Protein AF-A0A4R2A3V8-F1 (afdb_monomer_lite)

Sequence (74 aa):
MMWTAIWFVINMFFVASVITLLFMHRSVTEAALDPAGGERLAAAKTRRKWVSIISIVLFLAMCASFLINMRLNG

Secondary structure (DSSP, 8-state):
-HHHHHHHHHHHHHHHHHHHHHHHHHHHHHHHS-TT-HHHHHHHHHHHHHHHHHHHHHHHHHHHHHHHHHHHH-

Structure (mmCIF, N/CA/C/O backbone):
data_AF-A0A4R2A3V8-F1
#
_entry.id   AF-A0A4R2A3V8-F1
#
loop_
_atom_site.group_PDB
_atom_site.id
_atom_site.type_symbol
_atom_site.label_atom_id
_atom_site.label_alt_id
_atom_site.label_comp_id
_atom_site.label_asym_id
_atom_site.label_entity_id
_atom_site.label_seq_id
_atom_site.pdbx_PDB_ins_code
_atom_site.Cartn_x
_atom_site.Cartn_y
_atom_site.Cartn_z
_atom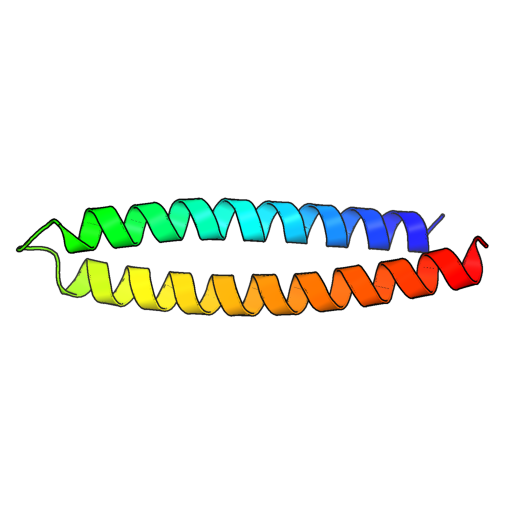_site.occupancy
_atom_site.B_iso_or_equiv
_atom_site.auth_seq_id
_atom_site.auth_comp_id
_atom_site.auth_asym_id
_atom_site.auth_atom_id
_atom_site.pdbx_PDB_model_num
ATOM 1 N N . MET A 1 1 ? 8.588 4.531 -24.229 1.00 71.81 1 MET A N 1
ATOM 2 C CA . MET A 1 1 ? 7.231 5.057 -23.932 1.00 71.81 1 MET A CA 1
ATOM 3 C C . MET A 1 1 ? 6.350 4.075 -23.156 1.00 71.81 1 MET A C 1
ATOM 5 O O . MET A 1 1 ? 5.887 4.452 -22.089 1.00 71.81 1 MET A O 1
ATOM 9 N N . MET A 1 2 ? 6.138 2.831 -23.618 1.00 81.38 2 MET A N 1
ATOM 10 C CA . MET A 1 2 ? 5.260 1.854 -22.933 1.00 81.38 2 MET A CA 1
ATOM 11 C C . MET A 1 2 ? 5.630 1.621 -21.456 1.00 81.38 2 MET A C 1
ATOM 13 O O . MET A 1 2 ? 4.777 1.749 -20.587 1.00 81.38 2 MET A O 1
ATOM 17 N N . TRP A 1 3 ? 6.905 1.368 -21.142 1.00 80.06 3 TRP A N 1
ATOM 18 C CA . TRP A 1 3 ? 7.332 1.181 -19.746 1.00 80.06 3 TRP A CA 1
ATOM 19 C C . TRP A 1 3 ? 7.211 2.441 -18.888 1.00 80.06 3 TRP A C 1
ATOM 21 O O . TRP A 1 3 ? 6.995 2.358 -17.686 1.00 80.06 3 TRP A O 1
ATOM 31 N N . THR A 1 4 ? 7.343 3.622 -19.485 1.00 81.19 4 THR A N 1
ATOM 32 C CA . THR A 1 4 ? 7.133 4.889 -18.774 1.00 81.19 4 THR A CA 1
ATOM 33 C C . THR A 1 4 ? 5.663 5.049 -18.398 1.00 81.19 4 THR A C 1
ATOM 35 O O . THR A 1 4 ? 5.363 5.429 -17.270 1.00 81.19 4 THR A O 1
ATOM 38 N N . ALA A 1 5 ? 4.746 4.670 -19.295 1.00 85.88 5 ALA A N 1
ATOM 39 C CA . ALA A 1 5 ? 3.315 4.657 -19.008 1.00 85.88 5 ALA A CA 1
ATOM 40 C C . ALA A 1 5 ? 2.953 3.634 -17.918 1.00 85.88 5 ALA A C 1
ATOM 42 O O . ALA A 1 5 ? 2.235 3.978 -16.984 1.00 85.88 5 ALA A O 1
ATOM 43 N N . ILE A 1 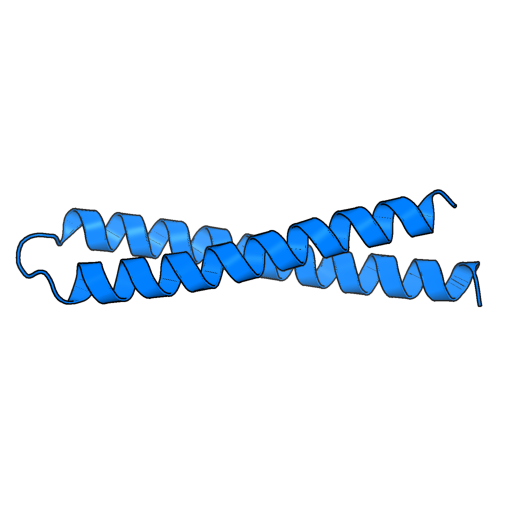6 ? 3.482 2.405 -17.982 1.00 86.00 6 ILE A N 1
ATOM 44 C CA . ILE A 1 6 ? 3.204 1.387 -16.955 1.00 86.00 6 ILE A CA 1
ATOM 45 C C . ILE A 1 6 ? 3.763 1.826 -15.592 1.00 86.00 6 ILE A C 1
ATOM 47 O O . ILE A 1 6 ? 3.062 1.714 -14.588 1.00 86.00 6 ILE A O 1
ATOM 51 N N . TRP A 1 7 ? 4.982 2.378 -15.544 1.00 84.25 7 TRP A N 1
ATOM 52 C CA . TRP A 1 7 ? 5.540 2.939 -14.310 1.00 84.25 7 TRP A CA 1
ATOM 53 C C . TRP A 1 7 ? 4.639 4.035 -13.730 1.00 84.25 7 TRP A C 1
ATOM 55 O O . TRP A 1 7 ? 4.306 3.986 -12.548 1.00 84.25 7 TRP A O 1
ATOM 65 N N . PHE A 1 8 ? 4.184 4.975 -14.564 1.00 86.44 8 PHE A N 1
ATOM 66 C CA . PHE A 1 8 ? 3.300 6.061 -14.139 1.00 86.44 8 PHE A CA 1
ATOM 67 C C . PHE A 1 8 ? 1.976 5.538 -13.565 1.00 86.44 8 PHE A C 1
ATOM 69 O O . PHE A 1 8 ? 1.550 5.969 -12.494 1.00 86.44 8 PHE A O 1
ATOM 76 N N . VAL A 1 9 ? 1.355 4.562 -14.235 1.00 91.50 9 VAL A N 1
ATOM 77 C CA . VAL A 1 9 ? 0.101 3.940 -13.784 1.00 91.50 9 VAL A CA 1
ATOM 78 C C . VAL A 1 9 ? 0.285 3.242 -12.436 1.00 91.50 9 VAL A C 1
ATOM 80 O O . VAL A 1 9 ? -0.501 3.474 -11.518 1.00 91.50 9 VAL A O 1
ATOM 83 N N . ILE A 1 10 ? 1.335 2.431 -12.280 1.00 88.69 10 ILE A N 1
ATOM 84 C CA . ILE A 1 10 ? 1.614 1.738 -11.014 1.00 88.69 10 ILE A CA 1
ATOM 85 C C . ILE A 1 10 ? 1.881 2.749 -9.892 1.00 88.69 10 ILE A C 1
ATOM 87 O O . ILE A 1 10 ? 1.382 2.575 -8.780 1.00 88.69 10 ILE A O 1
ATOM 91 N N . ASN A 1 11 ? 2.617 3.825 -10.179 1.00 88.56 11 ASN A N 1
ATOM 92 C CA . ASN A 1 11 ? 2.901 4.876 -9.206 1.00 88.56 11 ASN A CA 1
ATOM 93 C C . ASN A 1 11 ? 1.615 5.587 -8.752 1.00 88.56 11 ASN A C 1
ATOM 95 O O . ASN A 1 11 ? 1.378 5.735 -7.555 1.00 88.56 11 ASN A O 1
ATOM 99 N N . MET A 1 12 ? 0.732 5.929 -9.694 1.00 91.94 12 MET A N 1
ATOM 100 C CA . MET A 1 12 ? -0.569 6.534 -9.401 1.00 91.94 12 MET A CA 1
ATOM 101 C C . MET A 1 12 ? -1.429 5.632 -8.504 1.00 91.94 12 MET A C 1
ATOM 103 O O . MET A 1 12 ? -1.979 6.100 -7.505 1.00 91.94 12 MET A O 1
ATOM 107 N N . PHE A 1 13 ? -1.512 4.333 -8.813 1.00 89.50 13 PHE A N 1
ATOM 108 C CA . PHE A 1 13 ? -2.254 3.376 -7.987 1.00 89.50 13 PHE A CA 1
ATOM 109 C C . PHE A 1 13 ? -1.635 3.193 -6.601 1.00 89.50 13 PHE A C 1
ATOM 111 O O . PHE A 1 13 ? -2.374 3.110 -5.620 1.00 89.50 13 PHE A O 1
ATOM 118 N N . PHE A 1 14 ? -0.306 3.175 -6.501 1.00 86.50 14 PHE A N 1
ATOM 119 C CA . PHE A 1 14 ? 0.390 3.121 -5.219 1.00 86.50 14 PHE A CA 1
ATOM 120 C C . PHE A 1 14 ? 0.073 4.346 -4.348 1.00 86.50 14 PHE A C 1
ATOM 122 O O . PHE A 1 14 ? -0.300 4.204 -3.185 1.00 86.50 14 PHE A O 1
ATOM 129 N N . VAL A 1 15 ? 0.135 5.556 -4.907 1.00 89.88 15 VAL A N 1
ATOM 130 C CA . VAL A 1 15 ? -0.217 6.780 -4.170 1.00 89.88 15 VAL A CA 1
ATOM 131 C C . VAL A 1 15 ? -1.683 6.748 -3.728 1.00 89.88 15 VAL A C 1
ATOM 133 O O . VAL A 1 15 ? -1.983 7.019 -2.563 1.00 89.88 15 VAL A O 1
ATOM 136 N N . ALA A 1 16 ? -2.600 6.346 -4.613 1.00 90.69 16 ALA A N 1
ATOM 137 C CA . ALA A 1 16 ? -4.016 6.213 -4.279 1.00 90.69 16 ALA A CA 1
ATOM 138 C C . ALA A 1 16 ? -4.262 5.187 -3.155 1.00 90.69 16 ALA A C 1
ATOM 140 O O . ALA A 1 16 ? -5.077 5.433 -2.258 1.00 90.69 16 ALA A O 1
ATOM 141 N N . SER A 1 17 ? -3.541 4.061 -3.152 1.00 87.25 17 SER A N 1
ATOM 142 C CA . SER A 1 17 ? -3.677 3.036 -2.114 1.00 87.25 17 SER A CA 1
ATOM 143 C C . SER A 1 17 ? -3.122 3.506 -0.766 1.00 87.25 17 SER A C 1
ATOM 145 O O . SER A 1 17 ? -3.725 3.224 0.271 1.00 87.25 17 SER A O 1
ATOM 147 N N . VAL A 1 18 ? -2.034 4.285 -0.760 1.00 86.00 18 VAL A N 1
ATOM 148 C CA . VAL A 1 18 ? -1.477 4.914 0.450 1.00 86.00 18 VAL A CA 1
ATOM 149 C C . VAL A 1 18 ? -2.448 5.937 1.038 1.00 86.00 18 VAL A C 1
ATOM 151 O O . VAL A 1 18 ? -2.740 5.881 2.233 1.00 86.00 18 VAL A O 1
ATOM 154 N N . ILE A 1 19 ? -3.007 6.827 0.214 1.00 89.44 19 ILE A N 1
ATOM 155 C CA . ILE A 1 19 ? -4.017 7.802 0.656 1.00 89.44 19 ILE A CA 1
ATOM 156 C C . ILE A 1 19 ? -5.225 7.072 1.256 1.00 89.44 19 ILE A C 1
ATOM 158 O O . ILE A 1 19 ? -5.652 7.375 2.371 1.00 89.44 19 ILE A O 1
ATOM 162 N N . THR A 1 20 ? -5.731 6.052 0.558 1.00 87.94 20 THR A N 1
ATOM 163 C CA . THR A 1 20 ? -6.839 5.217 1.044 1.00 87.94 20 THR A CA 1
ATOM 164 C C . THR A 1 20 ? -6.508 4.570 2.390 1.00 87.94 20 THR A C 1
ATOM 166 O O . THR A 1 20 ? -7.332 4.591 3.303 1.00 87.94 20 THR A O 1
ATOM 169 N N . LEU A 1 21 ? -5.291 4.048 2.562 1.00 86.62 21 LEU A N 1
ATOM 170 C CA . LEU A 1 21 ? -4.839 3.446 3.817 1.00 86.62 21 LEU A CA 1
ATOM 171 C C . LEU A 1 21 ? -4.839 4.448 4.977 1.00 86.62 21 LEU A C 1
ATOM 173 O O . LEU A 1 21 ? -5.249 4.089 6.083 1.00 86.62 21 LEU A O 1
ATOM 177 N N . LEU A 1 22 ? -4.425 5.694 4.735 1.00 86.81 22 LEU A N 1
ATOM 178 C CA . LEU A 1 22 ? -4.444 6.762 5.739 1.00 86.81 22 LEU A CA 1
ATOM 179 C C . LEU A 1 22 ? -5.878 7.122 6.154 1.00 86.81 22 LEU A C 1
ATOM 181 O O . LEU A 1 22 ? -6.173 7.186 7.351 1.00 86.81 22 LEU A O 1
ATOM 185 N N . PHE A 1 23 ? -6.794 7.270 5.193 1.00 86.75 23 PHE A N 1
ATOM 186 C CA . PHE A 1 23 ? -8.215 7.484 5.492 1.00 86.75 23 PHE A CA 1
ATOM 187 C C . PHE A 1 23 ? -8.827 6.303 6.254 1.00 86.75 23 PHE A C 1
ATOM 189 O O . PHE A 1 23 ? -9.575 6.496 7.214 1.00 86.75 23 PHE A O 1
ATOM 196 N N . MET A 1 24 ? -8.461 5.071 5.900 1.00 83.12 24 MET A N 1
ATOM 197 C CA . MET A 1 24 ? -8.917 3.885 6.625 1.00 83.12 24 MET A CA 1
ATOM 198 C C . MET A 1 24 ? -8.357 3.817 8.039 1.00 83.12 24 MET A C 1
ATOM 200 O O . MET A 1 24 ? -9.089 3.452 8.959 1.00 83.12 24 MET A O 1
ATOM 204 N N . HIS A 1 25 ? -7.091 4.185 8.238 1.00 82.56 25 HIS A N 1
ATOM 205 C CA . HIS A 1 25 ? -6.503 4.281 9.568 1.00 82.56 25 HIS A CA 1
ATOM 206 C C . HIS A 1 25 ? -7.324 5.222 10.447 1.00 82.56 25 HIS A C 1
ATOM 208 O O . HIS A 1 25 ? -7.705 4.843 11.553 1.00 82.56 25 HIS A O 1
ATOM 214 N N . ARG A 1 26 ? -7.655 6.406 9.920 1.00 80.62 26 ARG A N 1
ATOM 215 C CA . ARG A 1 26 ? -8.513 7.375 10.601 1.00 80.62 26 ARG A CA 1
ATOM 216 C C . ARG A 1 26 ? -9.887 6.787 10.933 1.00 80.62 26 ARG A C 1
ATOM 218 O O . ARG A 1 26 ? -10.297 6.855 12.086 1.00 80.62 26 ARG A O 1
ATOM 225 N N . SER A 1 27 ? -10.545 6.137 9.971 1.00 77.31 27 SER A N 1
ATOM 226 C CA . SER A 1 27 ? -11.867 5.526 10.189 1.00 77.31 27 SER A CA 1
ATOM 227 C C . SER A 1 27 ? -11.862 4.440 11.274 1.00 77.31 27 SER A C 1
ATOM 229 O O . SER A 1 27 ? -12.813 4.319 12.039 1.00 77.31 27 SER A O 1
AT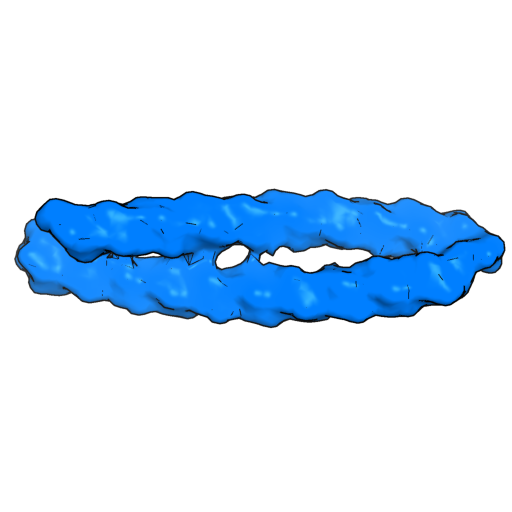OM 231 N N . VAL A 1 28 ? -10.775 3.663 11.381 1.00 79.06 28 VAL A N 1
ATOM 232 C CA . VAL A 1 28 ? -10.612 2.639 12.423 1.00 79.06 28 VAL A CA 1
ATOM 233 C C . VAL A 1 28 ? -10.415 3.286 13.792 1.00 79.06 28 VAL A C 1
ATOM 235 O O . VAL A 1 28 ? -10.954 2.782 14.771 1.00 79.06 28 VAL A O 1
ATOM 238 N N . THR A 1 29 ? -9.656 4.382 13.872 1.00 80.31 29 THR A N 1
ATOM 239 C CA . THR A 1 29 ? -9.458 5.130 15.121 1.00 80.31 29 THR A CA 1
ATOM 240 C C . THR A 1 29 ? -10.762 5.761 15.607 1.00 80.31 29 THR A C 1
ATOM 242 O O . THR A 1 29 ? -11.077 5.641 16.784 1.00 80.31 29 THR A O 1
ATOM 245 N N . GLU A 1 30 ? -11.550 6.360 14.711 1.00 79.31 30 GLU A N 1
ATOM 246 C CA . GLU A 1 30 ? -12.871 6.915 15.041 1.00 79.31 30 GLU A CA 1
ATOM 247 C C . GLU A 1 30 ? -13.845 5.810 15.492 1.00 79.31 30 GLU A C 1
ATOM 249 O O . GLU A 1 30 ? -14.477 5.938 16.536 1.00 79.31 30 GLU A O 1
ATOM 254 N N . ALA A 1 31 ? -13.891 4.674 14.787 1.00 74.75 31 ALA A N 1
ATOM 255 C CA . ALA A 1 31 ? -14.727 3.531 15.169 1.00 74.75 31 ALA A CA 1
ATOM 256 C C . ALA A 1 31 ? -14.285 2.843 16.475 1.00 74.75 31 ALA A C 1
ATOM 258 O O . ALA A 1 31 ? -15.089 2.170 17.111 1.00 74.75 31 ALA A O 1
ATOM 259 N N . ALA A 1 32 ? -13.015 2.971 16.871 1.00 75.56 32 ALA A N 1
ATOM 260 C CA . ALA A 1 32 ? -12.508 2.429 18.132 1.00 75.56 32 ALA A CA 1
ATOM 261 C C . ALA A 1 32 ? -12.891 3.286 19.349 1.00 75.56 32 ALA A C 1
ATOM 263 O O . ALA A 1 32 ? -12.848 2.789 20.472 1.00 75.56 32 ALA A O 1
ATOM 264 N N . LEU A 1 33 ? -13.246 4.555 19.129 1.00 80.50 33 LEU A N 1
ATOM 265 C CA . LEU A 1 33 ? -13.705 5.478 20.168 1.00 80.50 33 LEU A CA 1
ATOM 266 C C . LEU A 1 33 ? -15.214 5.358 20.437 1.00 80.50 33 LEU A C 1
ATOM 268 O O . LEU A 1 33 ? -15.682 5.904 21.432 1.00 80.50 33 LEU A O 1
ATOM 272 N N . ASP A 1 34 ? -15.962 4.647 19.585 1.00 76.50 34 ASP A N 1
ATOM 273 C CA . ASP A 1 34 ? -17.403 4.428 19.728 1.00 76.50 34 ASP A CA 1
ATOM 274 C C . ASP A 1 34 ? -17.700 3.082 20.440 1.00 76.50 34 ASP A C 1
ATOM 276 O O . ASP A 1 34 ? -17.491 2.013 19.851 1.00 76.50 34 ASP A O 1
ATOM 280 N N . PRO A 1 35 ? -18.205 3.091 21.693 1.00 61.25 35 PRO A N 1
ATOM 281 C CA . PRO A 1 35 ? -18.458 1.879 22.479 1.00 61.25 35 PRO A CA 1
ATOM 282 C C . PRO A 1 35 ? -19.546 0.962 21.900 1.00 61.25 35 PRO A C 1
ATOM 284 O O . PRO A 1 35 ? -19.596 -0.217 22.252 1.00 61.25 35 PRO A O 1
ATOM 287 N N . ALA A 1 36 ? -20.418 1.469 21.019 1.00 65.12 36 ALA A N 1
ATOM 288 C CA . ALA A 1 36 ? -21.548 0.716 20.464 1.00 65.12 36 ALA A CA 1
ATOM 289 C C . ALA A 1 36 ? -21.216 -0.023 19.146 1.00 65.12 36 ALA A C 1
ATOM 291 O O . ALA A 1 36 ? -22.047 -0.761 18.615 1.00 65.12 36 ALA A O 1
ATOM 292 N N . GLY A 1 37 ? -20.010 0.166 18.595 1.00 64.50 37 GLY A N 1
ATOM 293 C CA . GLY A 1 37 ? -19.669 -0.168 17.205 1.00 64.50 37 GLY A CA 1
ATOM 294 C C . GLY A 1 37 ? -18.785 -1.402 16.974 1.00 64.50 37 GLY A C 1
ATOM 295 O O . GLY A 1 37 ? -18.092 -1.451 15.956 1.00 64.50 37 GLY A O 1
ATOM 296 N N . GLY A 1 38 ? -18.768 -2.394 17.872 1.00 64.44 38 GLY A N 1
ATOM 297 C CA . GLY A 1 38 ? -17.824 -3.529 17.824 1.00 64.44 38 GLY A CA 1
ATOM 298 C C . GLY A 1 38 ? -17.742 -4.278 16.478 1.00 64.44 38 GLY A C 1
ATOM 299 O O . GLY A 1 38 ? -16.643 -4.557 15.990 1.00 64.44 38 GLY A O 1
ATOM 300 N N . GLU A 1 39 ? -18.875 -4.535 15.815 1.00 66.56 39 GLU A N 1
ATOM 301 C CA . GLU A 1 39 ? -18.898 -5.169 14.482 1.00 66.56 39 GLU A CA 1
ATOM 302 C C . GLU A 1 39 ? -18.344 -4.257 13.375 1.00 66.56 39 GLU A C 1
ATOM 304 O O . GLU A 1 39 ? -17.602 -4.706 12.493 1.00 66.56 39 GLU A O 1
ATOM 309 N N . ARG A 1 40 ? -18.638 -2.950 13.441 1.00 68.00 40 ARG A N 1
ATOM 310 C CA . ARG A 1 40 ? -18.103 -1.952 12.499 1.00 68.00 40 ARG A CA 1
ATOM 311 C C . ARG A 1 40 ? -16.586 -1.835 12.627 1.00 68.00 40 ARG A C 1
ATOM 313 O O . ARG A 1 40 ? -15.896 -1.718 11.612 1.00 68.00 40 ARG A O 1
ATOM 320 N N . LEU A 1 41 ? -16.057 -1.960 13.843 1.00 74.25 41 LEU A N 1
ATOM 321 C CA . LEU A 1 41 ? -14.621 -1.964 14.110 1.00 74.25 41 LEU A CA 1
ATOM 322 C C . LEU A 1 41 ? -13.919 -3.200 13.521 1.00 74.25 41 LEU A C 1
ATOM 324 O O . LEU A 1 41 ? -12.847 -3.068 12.923 1.00 74.25 41 LEU A O 1
ATOM 328 N N . ALA A 1 42 ? -14.511 -4.392 13.643 1.00 74.75 42 ALA A N 1
ATOM 329 C CA . ALA A 1 42 ? -13.948 -5.624 13.079 1.00 74.75 42 ALA A CA 1
ATOM 330 C C . ALA A 1 42 ? -13.898 -5.589 11.538 1.00 74.75 42 ALA A C 1
ATOM 332 O O . ALA A 1 42 ? -12.870 -5.925 10.929 1.00 74.75 42 ALA A O 1
ATOM 333 N N . ALA A 1 43 ? -14.968 -5.104 10.900 1.00 74.12 43 ALA A N 1
ATOM 334 C CA . ALA A 1 43 ? -15.011 -4.905 9.454 1.00 74.12 43 ALA A CA 1
ATOM 335 C C . ALA A 1 43 ? -13.993 -3.846 8.992 1.00 74.12 43 ALA A C 1
ATOM 337 O O . ALA A 1 43 ? -13.254 -4.077 8.030 1.00 74.12 43 ALA A O 1
ATOM 338 N N . ALA A 1 44 ? -13.886 -2.716 9.699 1.00 76.12 44 ALA A N 1
ATOM 339 C CA . ALA A 1 44 ? -12.927 -1.657 9.381 1.00 76.12 44 ALA A CA 1
ATOM 340 C C . ALA A 1 44 ? -11.466 -2.135 9.508 1.00 76.12 44 ALA A C 1
ATOM 342 O O . ALA A 1 44 ? -10.652 -1.883 8.615 1.00 76.12 44 ALA A O 1
ATOM 343 N N . LYS A 1 45 ? -11.140 -2.907 10.556 1.00 79.69 45 LYS A N 1
ATOM 344 C CA . LYS A 1 45 ? -9.814 -3.533 10.730 1.00 79.69 45 LYS A CA 1
ATOM 345 C C . LYS A 1 45 ? -9.481 -4.508 9.601 1.00 79.69 45 LYS A C 1
ATOM 347 O O . LYS A 1 45 ? -8.372 -4.467 9.067 1.00 79.69 45 LYS A O 1
ATOM 352 N N . THR A 1 46 ? -10.434 -5.352 9.205 1.00 81.62 46 THR A N 1
ATOM 353 C CA . THR A 1 46 ? -10.240 -6.324 8.117 1.00 81.62 46 THR A CA 1
ATOM 354 C C . THR A 1 46 ? -9.994 -5.617 6.788 1.00 81.62 46 THR A C 1
ATOM 356 O O . THR A 1 46 ? -9.026 -5.926 6.094 1.00 81.62 46 THR A O 1
ATOM 359 N N . ARG A 1 47 ? -10.805 -4.603 6.463 1.00 79.94 47 ARG A N 1
ATOM 360 C CA . ARG A 1 47 ? -10.631 -3.803 5.244 1.00 79.94 47 ARG A CA 1
ATOM 361 C C . ARG A 1 47 ? -9.279 -3.076 5.233 1.00 79.94 47 ARG A C 1
ATOM 363 O O . ARG A 1 47 ? -8.584 -3.122 4.221 1.00 79.94 47 ARG A O 1
ATOM 370 N N . ARG A 1 48 ? -8.853 -2.485 6.360 1.00 83.44 48 ARG A N 1
ATOM 371 C CA . ARG A 1 48 ? -7.517 -1.871 6.497 1.00 83.44 48 ARG A CA 1
ATOM 372 C C . ARG A 1 48 ? -6.401 -2.882 6.224 1.00 83.44 48 ARG A C 1
ATOM 374 O O . ARG A 1 48 ? -5.435 -2.543 5.546 1.00 83.44 48 ARG A O 1
ATOM 381 N N . LYS A 1 49 ? -6.520 -4.111 6.737 1.00 84.81 49 LYS A N 1
ATOM 382 C CA . LYS A 1 49 ? -5.520 -5.169 6.523 1.00 84.81 49 LYS A CA 1
ATOM 383 C C . LYS A 1 49 ? -5.374 -5.503 5.036 1.00 84.81 49 LYS A C 1
ATOM 385 O O . LYS A 1 49 ? -4.254 -5.530 4.539 1.00 84.81 49 LYS A O 1
ATOM 390 N N . TRP A 1 50 ? -6.486 -5.670 4.321 1.00 86.50 50 TRP A N 1
ATOM 391 C CA . TRP A 1 50 ? -6.470 -5.907 2.874 1.00 86.50 50 TRP A CA 1
ATOM 392 C C . TRP A 1 50 ? -5.840 -4.752 2.093 1.00 86.50 50 TRP A C 1
ATOM 394 O O . TRP A 1 50 ? -4.961 -4.988 1.269 1.00 86.50 50 TRP A O 1
ATOM 404 N N . VAL A 1 51 ? -6.212 -3.504 2.393 1.00 86.38 51 VAL A N 1
ATOM 405 C CA . VAL A 1 51 ? -5.623 -2.330 1.725 1.00 86.38 51 VAL A CA 1
ATOM 406 C C . VAL A 1 51 ? -4.135 -2.180 2.045 1.00 86.38 51 VAL A C 1
ATOM 408 O O . VAL A 1 51 ? -3.361 -1.804 1.172 1.00 86.38 51 VAL A O 1
ATOM 411 N N . SER A 1 52 ? -3.697 -2.555 3.248 1.00 84.25 52 SER A N 1
ATOM 412 C CA . SER A 1 52 ? -2.271 -2.610 3.587 1.00 84.25 52 SER A CA 1
ATOM 413 C C . SER A 1 52 ? -1.507 -3.626 2.745 1.00 84.25 52 SER A C 1
ATOM 415 O O . SER A 1 52 ? -0.421 -3.311 2.268 1.00 84.25 52 SER A O 1
ATOM 417 N N . ILE A 1 53 ? -2.068 -4.820 2.534 1.00 90.38 53 ILE A N 1
ATOM 418 C CA . ILE A 1 53 ? -1.461 -5.846 1.675 1.00 90.38 53 ILE A CA 1
ATOM 419 C C . ILE A 1 53 ? -1.375 -5.331 0.232 1.00 90.38 53 ILE A C 1
ATOM 421 O O . ILE A 1 53 ? -0.312 -5.408 -0.379 1.00 90.38 53 ILE A O 1
ATOM 425 N N . ILE A 1 54 ? -2.457 -4.742 -0.287 1.00 89.06 54 ILE A N 1
ATOM 426 C CA . ILE A 1 54 ? -2.496 -4.171 -1.642 1.00 89.06 54 ILE A CA 1
ATOM 427 C C . ILE A 1 54 ? -1.443 -3.067 -1.806 1.00 89.06 54 ILE A C 1
ATOM 429 O O . ILE A 1 54 ? -0.706 -3.078 -2.787 1.00 89.06 54 ILE A O 1
ATOM 433 N N . SER A 1 55 ? -1.313 -2.160 -0.834 1.00 85.81 55 SER A N 1
ATOM 434 C CA . SER A 1 55 ? -0.292 -1.105 -0.862 1.00 85.81 55 SER A CA 1
ATOM 435 C C . SER A 1 55 ? 1.133 -1.661 -0.872 1.00 85.81 55 SER A C 1
ATOM 437 O O . SER A 1 55 ? 1.980 -1.123 -1.579 1.00 85.81 55 SER A O 1
ATOM 439 N N . ILE A 1 56 ? 1.406 -2.751 -0.146 1.00 89.69 56 ILE A N 1
ATOM 440 C CA . ILE A 1 56 ? 2.722 -3.414 -0.171 1.00 89.69 56 ILE A CA 1
ATOM 441 C C . ILE A 1 56 ? 2.990 -4.034 -1.548 1.00 89.69 56 ILE A C 1
ATOM 443 O O . ILE A 1 56 ? 4.077 -3.868 -2.097 1.00 89.69 56 ILE A O 1
ATOM 447 N N . VAL A 1 57 ? 2.006 -4.715 -2.138 1.00 91.56 57 VAL A N 1
ATOM 448 C CA . VAL A 1 57 ? 2.145 -5.300 -3.483 1.00 91.56 57 VAL A CA 1
ATOM 449 C C . VAL A 1 57 ? 2.374 -4.209 -4.533 1.00 91.56 57 VAL A C 1
ATOM 451 O O . VAL A 1 57 ? 3.270 -4.339 -5.366 1.00 91.56 57 VAL A O 1
ATOM 454 N N . LEU A 1 58 ? 1.621 -3.107 -4.464 1.00 87.31 58 LEU A N 1
ATOM 455 C CA . LEU A 1 58 ? 1.794 -1.953 -5.350 1.00 87.31 58 LEU A CA 1
ATOM 456 C C . LEU A 1 58 ? 3.153 -1.274 -5.161 1.00 87.31 58 LEU A C 1
ATOM 458 O O . LEU A 1 58 ? 3.755 -0.858 -6.147 1.00 87.31 58 LEU A O 1
ATOM 462 N N . PHE A 1 59 ? 3.674 -1.216 -3.933 1.00 86.81 59 PHE A N 1
ATOM 463 C CA . PHE A 1 59 ? 5.022 -0.716 -3.667 1.00 86.81 59 PHE A CA 1
ATOM 464 C C . PHE A 1 59 ? 6.088 -1.566 -4.363 1.00 86.81 59 PHE A C 1
ATOM 466 O O . PHE A 1 59 ? 6.935 -1.034 -5.077 1.00 86.81 59 PHE A O 1
ATOM 473 N N . LEU A 1 60 ? 6.013 -2.893 -4.223 1.00 91.00 60 LEU A N 1
ATOM 474 C CA . LEU A 1 60 ? 6.947 -3.808 -4.885 1.00 91.00 60 LEU A CA 1
ATOM 475 C C . LEU A 1 60 ? 6.854 -3.704 -6.413 1.00 91.00 60 LEU A C 1
ATOM 477 O O . LEU A 1 60 ? 7.882 -3.647 -7.089 1.00 91.00 60 LEU A O 1
ATOM 481 N N . ALA A 1 61 ? 5.638 -3.618 -6.958 1.00 87.00 61 ALA A N 1
ATOM 482 C CA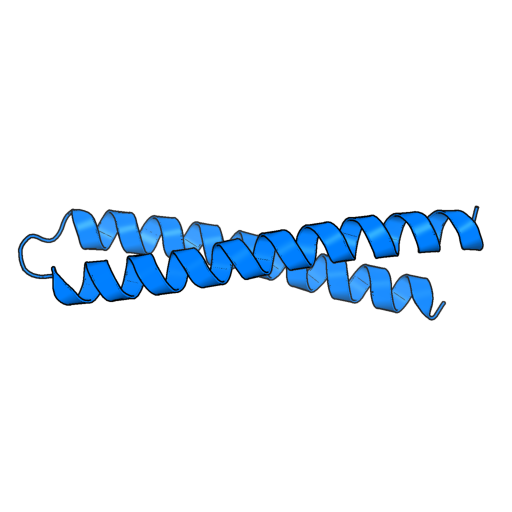 . ALA A 1 61 ? 5.417 -3.403 -8.386 1.00 87.00 61 ALA A CA 1
ATOM 483 C C . ALA A 1 61 ? 5.979 -2.050 -8.862 1.00 87.00 61 ALA A C 1
ATOM 485 O O . ALA A 1 61 ? 6.537 -1.955 -9.959 1.00 87.00 61 ALA A O 1
ATOM 486 N N . MET A 1 62 ? 5.875 -1.003 -8.039 1.00 86.50 62 MET A N 1
ATOM 487 C CA . MET A 1 62 ? 6.437 0.317 -8.325 1.00 86.50 62 MET A CA 1
ATOM 488 C C . MET A 1 62 ? 7.967 0.260 -8.364 1.00 86.50 62 MET A C 1
ATOM 490 O O . MET A 1 62 ? 8.561 0.699 -9.347 1.00 86.50 62 MET A O 1
ATOM 494 N N . CYS A 1 63 ? 8.603 -0.367 -7.371 1.00 86.56 63 CYS A N 1
ATOM 495 C CA . CYS A 1 63 ? 10.053 -0.565 -7.359 1.00 86.56 63 CYS A CA 1
ATOM 496 C C . CYS A 1 63 ? 10.531 -1.386 -8.566 1.00 86.56 63 CYS A C 1
ATOM 498 O O . CYS A 1 63 ? 11.483 -0.991 -9.237 1.00 86.56 63 CYS A O 1
ATOM 500 N N . ALA A 1 64 ? 9.855 -2.495 -8.881 1.00 86.69 64 ALA A N 1
ATOM 501 C CA . ALA A 1 64 ? 10.206 -3.341 -10.020 1.00 86.69 64 ALA A CA 1
ATOM 502 C C . ALA A 1 64 ? 10.069 -2.587 -11.352 1.00 86.69 64 ALA A C 1
ATOM 504 O O . ALA A 1 64 ? 10.998 -2.579 -12.158 1.00 86.69 64 ALA A O 1
ATOM 505 N N . SER A 1 65 ? 8.944 -1.899 -11.570 1.00 82.75 65 SER A N 1
ATOM 506 C CA . SER A 1 65 ? 8.730 -1.113 -12.791 1.00 82.75 65 SER A CA 1
ATOM 507 C C . SER A 1 65 ? 9.708 0.056 -12.9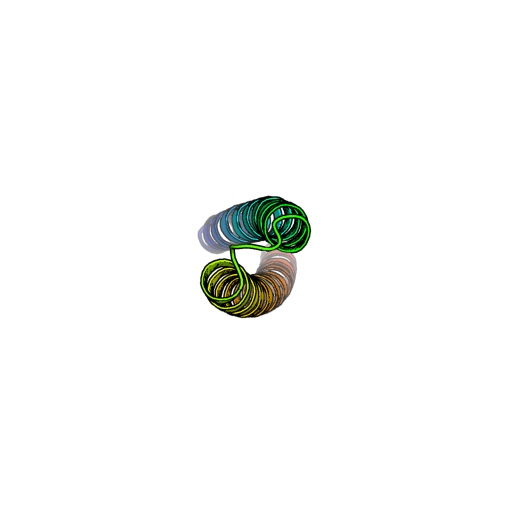19 1.00 82.75 65 SER A C 1
ATOM 509 O O . SER A 1 65 ? 10.168 0.333 -14.025 1.00 82.75 65 SER A O 1
ATOM 511 N N . PHE A 1 66 ? 10.087 0.703 -11.811 1.00 80.75 66 PHE A N 1
ATOM 512 C CA . PHE A 1 66 ? 11.082 1.777 -11.801 1.00 80.75 66 PHE A CA 1
ATOM 513 C C . PHE A 1 66 ? 12.474 1.273 -12.196 1.00 80.75 66 PHE A C 1
ATOM 515 O O . PHE A 1 66 ? 13.101 1.852 -13.081 1.00 80.75 66 PHE A O 1
ATOM 522 N N . LEU A 1 67 ? 12.927 0.158 -11.611 1.00 84.94 67 LEU A N 1
ATOM 523 C CA . LEU A 1 67 ? 14.219 -0.450 -11.948 1.00 84.94 67 LEU A CA 1
ATOM 524 C C . LEU A 1 67 ? 14.288 -0.862 -13.422 1.00 84.94 67 LEU A C 1
ATOM 526 O O . LEU A 1 67 ? 15.294 -0.614 -14.086 1.00 84.94 67 LEU A O 1
ATOM 530 N N . ILE A 1 68 ? 13.217 -1.456 -13.956 1.00 83.25 68 ILE A N 1
ATOM 531 C CA . ILE A 1 68 ? 13.183 -1.856 -15.366 1.00 83.25 68 ILE A CA 1
ATOM 532 C C . ILE A 1 68 ? 13.145 -0.622 -16.280 1.00 83.25 68 ILE A C 1
ATOM 534 O O . ILE A 1 68 ? 13.829 -0.598 -17.304 1.00 83.25 68 ILE A O 1
ATOM 538 N N . ASN A 1 69 ? 12.397 0.421 -15.907 1.00 81.00 69 ASN A N 1
ATOM 539 C CA . ASN A 1 69 ? 12.365 1.677 -16.651 1.00 81.00 69 ASN A CA 1
ATOM 540 C C . ASN A 1 69 ? 13.754 2.333 -16.709 1.00 81.00 69 ASN A C 1
ATOM 542 O O . ASN A 1 69 ? 14.203 2.687 -17.797 1.00 81.00 69 ASN A O 1
ATOM 546 N N . MET A 1 70 ? 14.458 2.415 -15.574 1.00 79.56 70 MET A N 1
ATOM 547 C CA . MET A 1 70 ? 15.833 2.924 -15.519 1.00 79.56 70 MET A CA 1
ATOM 548 C C . MET A 1 70 ? 16.805 2.059 -16.321 1.00 79.56 70 MET A C 1
ATOM 550 O O . MET A 1 70 ? 17.681 2.597 -16.982 1.00 79.56 70 MET A O 1
ATOM 554 N N . ARG A 1 71 ? 16.651 0.728 -16.315 1.00 78.50 71 ARG A N 1
ATOM 555 C CA . ARG A 1 71 ? 17.528 -0.165 -17.088 1.00 78.50 71 ARG A CA 1
ATOM 556 C C . ARG A 1 71 ? 17.386 0.005 -18.603 1.00 78.50 71 ARG A C 1
ATOM 558 O O . ARG A 1 71 ? 18.344 -0.281 -19.320 1.00 78.50 71 ARG A O 1
ATOM 565 N N . LEU A 1 72 ? 16.196 0.382 -19.072 1.00 71.69 72 LEU A N 1
ATOM 566 C CA . LEU A 1 72 ? 15.869 0.519 -20.495 1.00 71.69 72 LEU A CA 1
ATOM 567 C C . LEU A 1 72 ? 16.027 1.946 -21.031 1.00 71.69 72 LEU A C 1
ATOM 569 O O . LEU A 1 72 ? 16.248 2.099 -22.227 1.00 71.69 72 LEU A O 1
ATOM 573 N N . ASN A 1 73 ? 15.865 2.963 -20.180 1.00 66.69 73 ASN A N 1
ATOM 574 C CA . ASN A 1 73 ? 15.985 4.376 -20.559 1.00 66.69 73 ASN A CA 1
ATOM 575 C C . ASN A 1 73 ? 17.307 5.026 -20.104 1.00 66.69 73 ASN A C 1
ATOM 577 O O . ASN A 1 73 ? 17.559 6.167 -20.487 1.00 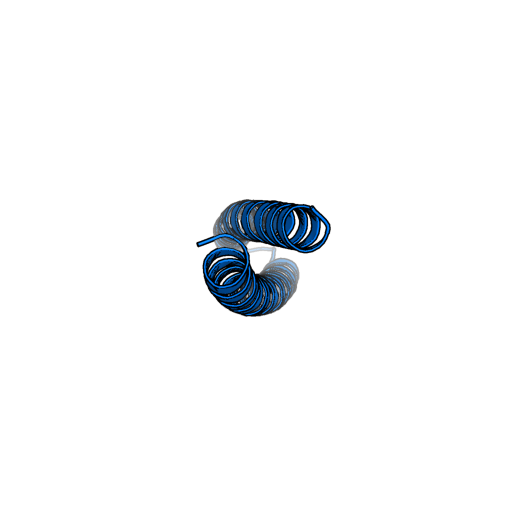66.69 73 ASN A O 1
ATOM 581 N N . GLY A 1 74 ? 18.087 4.352 -19.253 1.00 55.22 74 GLY A N 1
ATOM 582 C CA . GLY A 1 74 ? 19.408 4.782 -18.782 1.00 55.22 74 GLY A CA 1
ATOM 583 C C . GLY A 1 74 ? 20.561 4.157 -19.550 1.00 55.22 74 GLY A C 1
ATOM 584 O O . GLY A 1 74 ? 20.346 3.122 -20.224 1.00 55.22 74 GLY A O 1
#

pLDDT: mean 81.53, std 7.92, range [55.22, 91.94]

Radius of gyration: 16.68 Å; chains: 1; bounding box: 41×14×46 Å

Foldseek 3Di:
DVLVVQLVVLVVVLVVLVVVLVVLVVVLVVLVPDPVRVVVNVVSVVVSVVSVVVNVVSVVVNVVSVVVCVVVVD